Protein AF-A0A1F5DIE1-F1 (afdb_monomer)

Radius of gyration: 14.16 Å; Cα contacts (8 Å, |Δi|>4): 203; chains: 1; bounding box: 45×29×33 Å

Mean predicted aligned error: 6.45 Å

Foldseek 3Di:
DWKQKDWFDDKDWDWDQDPVNPDIWIKMFTDDPPHTQEMETEDDDDDPQFFAADVRYTYHYDYPVCVVVVVVCVPPAPGWMWIADHVVSDIDIDRDPDTPDPPPPD

Nearest PDB structures (foldseek):
  3mbe-assembly2_F  TM=6.730E-01  e=2.014E+00  Mus musculus
  1f3j-assembly1_E  TM=6.667E-01  e=3.447E+00  Mus musculus
  5dmk-assembly2_D  TM=6.764E-01  e=4.123E+00  Mus musculus
  4h1l-assembly2_E  TM=6.732E-01  e=4.646E+00  Homo sapiens
  6tny-assembly1_A  TM=2.947E-01  e=3.884E+00  Homo sapiens

Sequence (106 aa):
MAGVTREIDQYLINYISYDDGKKIIPYILCFKSQKSVGKISFGELGGANKNMVVDEYLEIHHLISSFKDIVDILRNEKPLYLTVLPDRHLGALTTTDEPIGEEEIS

pLDDT: mean 85.7, std 14.87, range [37.34, 98.06]

Structure (mmCIF, N/CA/C/O backbone):
data_AF-A0A1F5DIE1-F1
#
_entry.id   AF-A0A1F5DIE1-F1
#
loop_
_atom_site.group_PDB
_atom_site.id
_atom_site.type_symbol
_atom_site.label_atom_id
_atom_site.label_alt_id
_atom_site.label_comp_id
_atom_site.label_asym_id
_atom_site.label_entity_id
_atom_site.label_seq_id
_atom_site.pdbx_PDB_ins_code
_atom_site.Cartn_x
_atom_site.Cartn_y
_atom_site.Cartn_z
_atom_site.occupancy
_atom_site.B_iso_or_equiv
_atom_site.auth_seq_id
_atom_site.auth_comp_id
_atom_site.auth_asym_id
_atom_site.auth_atom_id
_atom_site.pdbx_PDB_model_num
ATOM 1 N N . MET A 1 1 ? -8.613 -17.492 -9.577 1.00 53.12 1 MET A N 1
ATOM 2 C CA . MET A 1 1 ? -8.608 -17.703 -8.111 1.00 53.12 1 MET A CA 1
ATOM 3 C C . MET A 1 1 ? -9.1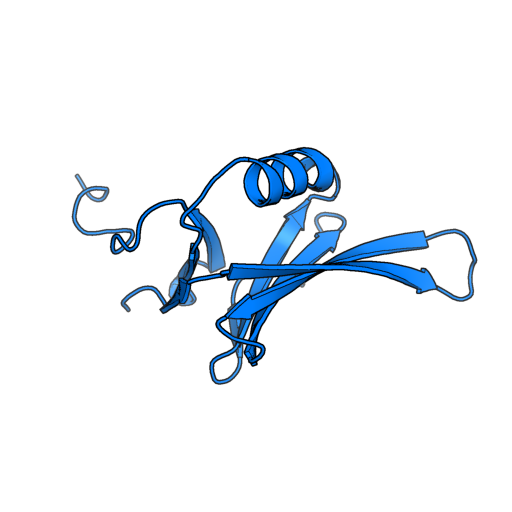65 -16.454 -7.434 1.00 53.12 1 MET A C 1
ATOM 5 O O . MET A 1 1 ? -9.184 -15.412 -8.078 1.00 53.12 1 MET A O 1
ATOM 9 N N . ALA A 1 2 ? -9.661 -16.549 -6.197 1.00 70.75 2 ALA A N 1
ATOM 10 C CA . ALA A 1 2 ? -10.166 -15.386 -5.459 1.00 70.75 2 ALA A CA 1
ATOM 11 C C . ALA A 1 2 ? -9.021 -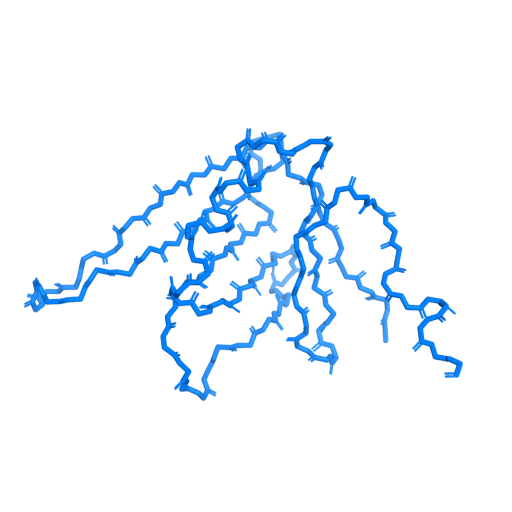14.421 -5.095 1.00 70.75 2 ALA A C 1
ATOM 13 O O . ALA A 1 2 ? -7.884 -14.858 -4.903 1.00 70.75 2 ALA A O 1
ATOM 14 N N . GLY A 1 3 ? -9.312 -13.120 -5.021 1.00 84.06 3 GLY A N 1
ATOM 15 C CA . GLY A 1 3 ? -8.355 -12.126 -4.533 1.00 84.06 3 GLY A CA 1
ATOM 16 C C . GLY A 1 3 ? -7.972 -12.365 -3.077 1.00 84.06 3 GLY A C 1
ATOM 17 O O . GLY A 1 3 ? -8.740 -12.934 -2.303 1.00 84.06 3 GLY A O 1
ATOM 18 N N . VAL A 1 4 ? -6.764 -11.941 -2.709 1.00 91.56 4 VAL A N 1
ATOM 19 C CA . VAL A 1 4 ? -6.319 -11.928 -1.314 1.00 91.56 4 VAL A CA 1
ATOM 20 C C . VAL A 1 4 ? -6.455 -10.506 -0.801 1.00 91.56 4 VAL A C 1
ATOM 22 O O . VAL A 1 4 ? -5.822 -9.603 -1.348 1.00 91.56 4 VAL A O 1
ATOM 25 N N . THR A 1 5 ? -7.248 -10.331 0.254 1.00 93.88 5 THR A N 1
ATOM 26 C CA . THR A 1 5 ? -7.547 -9.026 0.855 1.00 93.88 5 THR A CA 1
ATOM 27 C C . THR A 1 5 ? -7.091 -8.973 2.311 1.00 93.88 5 THR A C 1
ATOM 29 O O . THR A 1 5 ? -7.138 -9.974 3.038 1.00 93.88 5 THR A O 1
ATOM 32 N N . ARG A 1 6 ? -6.583 -7.814 2.739 1.00 94.94 6 ARG A N 1
ATOM 33 C CA . ARG A 1 6 ? -6.139 -7.534 4.110 1.00 94.94 6 ARG A CA 1
ATOM 34 C C . ARG A 1 6 ? -6.582 -6.140 4.524 1.00 94.94 6 ARG A C 1
ATOM 36 O O . ARG A 1 6 ? -6.212 -5.167 3.880 1.00 94.94 6 ARG A O 1
ATOM 43 N N . GLU A 1 7 ? -7.318 -6.037 5.623 1.00 96.50 7 GLU A N 1
ATOM 44 C CA . GLU A 1 7 ? -7.609 -4.742 6.244 1.00 96.50 7 GLU A CA 1
ATOM 45 C C . GLU A 1 7 ? -6.312 -4.075 6.739 1.00 96.50 7 GLU A C 1
ATOM 47 O O . GLU A 1 7 ? -5.376 -4.759 7.155 1.00 96.50 7 GLU A O 1
ATOM 52 N N . ILE A 1 8 ? -6.261 -2.744 6.721 1.00 96.56 8 ILE A N 1
ATOM 53 C CA . ILE A 1 8 ? -5.148 -1.925 7.205 1.00 96.56 8 ILE A CA 1
ATOM 54 C C . ILE A 1 8 ? -5.682 -0.873 8.182 1.00 96.56 8 ILE A C 1
ATOM 56 O O . ILE A 1 8 ? -6.507 -0.032 7.821 1.00 96.56 8 ILE A O 1
ATOM 60 N N . ASP A 1 9 ? -5.141 -0.840 9.400 1.00 96.38 9 ASP A N 1
ATOM 61 C CA . ASP A 1 9 ? -5.429 0.212 10.385 1.00 96.38 9 ASP A CA 1
ATOM 62 C C . ASP A 1 9 ? -4.249 1.170 10.604 1.00 96.38 9 ASP A C 1
ATOM 64 O O . ASP A 1 9 ? -4.457 2.318 11.007 1.00 96.38 9 ASP A O 1
ATOM 68 N N . GLN A 1 10 ? -3.030 0.760 10.250 1.00 97.12 10 GLN A N 1
ATOM 69 C CA . GLN A 1 10 ? -1.805 1.528 10.464 1.00 97.12 10 GLN A CA 1
ATOM 70 C C . GLN A 1 10 ? -0.869 1.440 9.254 1.00 97.12 10 GLN A C 1
ATOM 72 O O . GLN A 1 10 ? -0.861 0.454 8.517 1.00 97.12 10 GLN A O 1
ATOM 77 N N . TYR A 1 11 ? -0.041 2.465 9.049 1.00 97.62 11 TYR A N 1
ATOM 78 C CA . TYR A 1 11 ? 0.964 2.461 7.989 1.00 97.62 11 TYR A CA 1
ATOM 79 C C . TYR A 1 11 ? 2.219 3.247 8.377 1.00 97.62 11 TYR A C 1
ATOM 81 O O . TYR A 1 11 ? 2.170 4.150 9.211 1.00 97.62 11 TYR A O 1
ATOM 89 N N . LEU A 1 12 ? 3.343 2.916 7.738 1.00 97.31 12 LEU A N 1
ATOM 90 C CA . LEU A 1 12 ? 4.610 3.640 7.849 1.00 97.31 12 LEU A CA 1
ATOM 91 C C . LEU A 1 12 ? 5.082 4.060 6.461 1.00 97.31 12 LEU A C 1
ATOM 93 O O . LEU A 1 12 ? 5.210 3.218 5.577 1.00 97.31 12 LEU A O 1
ATOM 97 N N . ILE A 1 13 ? 5.365 5.350 6.284 1.00 96.81 13 ILE A N 1
ATOM 98 C CA . ILE A 1 13 ? 5.961 5.884 5.056 1.00 96.81 13 ILE A CA 1
ATOM 99 C C . ILE A 1 13 ? 7.476 5.910 5.237 1.00 96.81 13 ILE A C 1
ATOM 101 O O . ILE A 1 13 ? 7.982 6.606 6.114 1.00 96.81 13 ILE A O 1
ATOM 105 N N . ASN A 1 14 ? 8.189 5.182 4.386 1.00 94.94 14 ASN A N 1
ATOM 106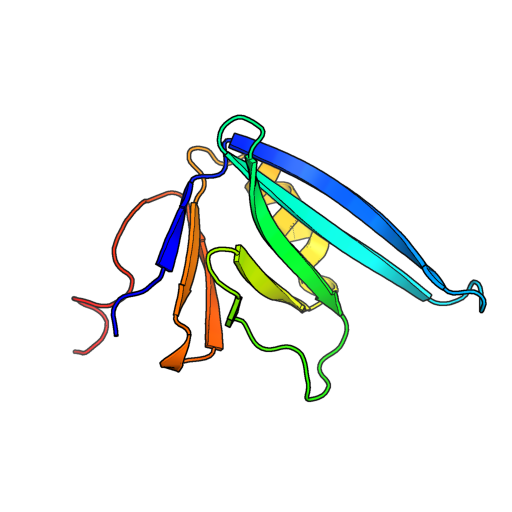 C CA . ASN A 1 14 ? 9.640 5.075 4.413 1.00 94.94 14 ASN A CA 1
ATOM 107 C C . ASN A 1 14 ? 10.251 5.590 3.111 1.00 94.94 14 ASN A C 1
ATOM 109 O O . ASN A 1 14 ? 9.628 5.534 2.054 1.00 94.94 14 ASN A O 1
ATOM 113 N N . TYR A 1 15 ? 11.504 6.033 3.194 1.00 91.06 15 TYR A N 1
ATOM 114 C CA . TYR A 1 15 ? 12.305 6.481 2.059 1.00 91.06 15 TYR A CA 1
ATOM 115 C C . TYR A 1 15 ? 13.635 5.730 2.074 1.00 91.06 15 TYR A C 1
ATOM 117 O O . TYR A 1 15 ? 14.369 5.799 3.058 1.00 91.06 15 TYR A O 1
ATOM 125 N N . ILE A 1 16 ? 13.934 4.994 1.003 1.00 86.06 16 ILE A N 1
ATOM 126 C CA . ILE A 1 16 ? 15.238 4.347 0.815 1.00 86.06 16 ILE A CA 1
ATOM 127 C C . ILE A 1 16 ? 16.102 5.273 -0.025 1.00 86.06 16 ILE A C 1
ATOM 129 O O . ILE A 1 16 ? 15.754 5.559 -1.171 1.00 86.06 16 ILE A O 1
ATOM 133 N N . SER A 1 17 ? 17.228 5.700 0.536 1.00 83.38 17 SER A N 1
ATOM 134 C CA . SER A 1 17 ? 18.299 6.375 -0.195 1.00 83.38 17 SER A CA 1
ATOM 135 C C . SER A 1 17 ? 19.329 5.339 -0.630 1.00 83.38 17 SER A C 1
ATOM 137 O O . SER A 1 17 ? 19.801 4.566 0.203 1.00 83.38 17 SER A O 1
ATOM 139 N N . TYR A 1 18 ? 19.677 5.315 -1.913 1.00 76.88 18 TYR A N 1
ATOM 140 C CA . TYR A 1 18 ? 20.771 4.483 -2.420 1.00 76.88 18 TYR A CA 1
ATOM 141 C C . TYR A 1 18 ? 22.106 5.243 -2.357 1.00 76.88 18 TYR A C 1
ATOM 143 O O . TYR A 1 18 ? 22.115 6.475 -2.367 1.00 76.88 18 TYR A O 1
ATOM 151 N N . ASP A 1 19 ? 23.228 4.513 -2.302 1.00 73.00 19 ASP A N 1
ATOM 152 C CA . ASP A 1 19 ? 24.594 5.048 -2.111 1.00 73.00 19 ASP A CA 1
ATOM 153 C C . ASP A 1 19 ? 25.018 6.110 -3.144 1.00 73.00 19 ASP A C 1
ATOM 155 O O . ASP A 1 19 ? 25.961 6.865 -2.914 1.00 73.00 19 ASP A O 1
ATOM 159 N N . ASP A 1 20 ? 24.317 6.214 -4.277 1.00 71.69 20 ASP A N 1
ATOM 160 C CA . ASP A 1 20 ? 24.555 7.254 -5.280 1.00 71.69 20 ASP A CA 1
ATOM 161 C C . ASP A 1 20 ? 23.990 8.635 -4.898 1.00 71.69 20 ASP A C 1
ATOM 163 O O . ASP A 1 20 ? 24.257 9.615 -5.599 1.00 71.69 20 ASP A O 1
ATOM 167 N N . GLY A 1 21 ? 23.206 8.724 -3.814 1.00 64.06 21 GLY A N 1
ATOM 168 C CA . GLY A 1 21 ? 22.558 9.943 -3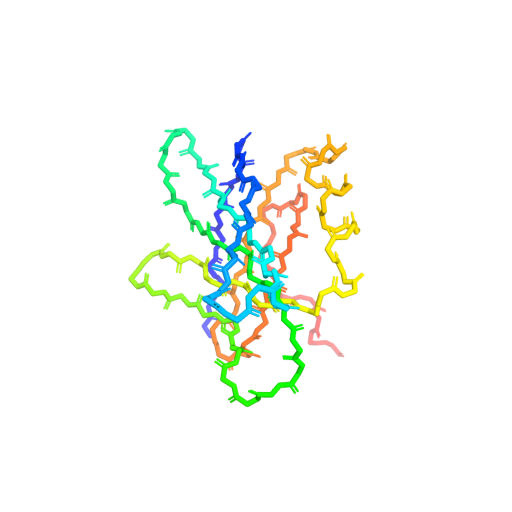.321 1.00 64.06 21 GLY A CA 1
ATOM 169 C C . GLY A 1 21 ? 21.550 10.569 -4.293 1.00 64.06 21 GLY A C 1
ATOM 170 O O . GLY A 1 21 ? 21.035 11.653 -4.027 1.00 64.06 21 GLY A O 1
ATOM 171 N N . LYS A 1 22 ? 21.276 9.919 -5.429 1.00 68.88 22 LYS A N 1
ATOM 172 C CA . LYS A 1 22 ? 20.482 10.463 -6.540 1.00 68.88 22 LYS A CA 1
ATOM 173 C C . LYS A 1 22 ? 19.106 9.832 -6.630 1.00 68.88 22 LYS A C 1
ATOM 175 O O . LYS A 1 22 ? 18.209 10.437 -7.214 1.00 68.88 22 LYS A O 1
ATOM 180 N N . LYS A 1 23 ? 18.926 8.644 -6.051 1.00 74.56 23 LYS A N 1
ATOM 181 C CA . LYS A 1 23 ? 17.645 7.943 -6.058 1.00 74.56 23 LYS A CA 1
ATOM 182 C C . LYS A 1 23 ? 17.124 7.744 -4.640 1.00 74.56 23 LYS A C 1
ATOM 184 O O . LYS A 1 23 ? 17.704 7.005 -3.848 1.00 74.56 23 LYS A O 1
ATOM 189 N N . ILE A 1 24 ? 15.999 8.395 -4.351 1.00 80.69 24 ILE A N 1
ATOM 190 C CA . ILE A 1 24 ? 15.199 8.151 -3.152 1.00 80.69 24 ILE A CA 1
ATOM 191 C C . ILE A 1 24 ? 13.911 7.470 -3.600 1.00 80.69 24 ILE A C 1
ATOM 193 O O . ILE A 1 24 ? 13.147 8.042 -4.376 1.00 80.69 24 ILE A O 1
ATOM 197 N N . ILE A 1 25 ? 13.681 6.247 -3.129 1.00 86.75 25 ILE A N 1
ATOM 198 C CA . ILE A 1 25 ? 12.482 5.476 -3.464 1.00 86.75 25 ILE A CA 1
ATOM 199 C C . ILE A 1 25 ? 11.600 5.369 -2.220 1.00 86.75 25 ILE A C 1
ATOM 201 O O . ILE A 1 25 ? 12.034 4.775 -1.226 1.00 86.75 25 ILE A O 1
ATOM 205 N N . PRO A 1 26 ? 10.377 5.928 -2.239 1.00 92.56 26 PRO A N 1
ATOM 206 C CA . PRO A 1 26 ? 9.449 5.725 -1.152 1.00 92.56 26 PRO A CA 1
ATOM 207 C C . PRO A 1 26 ? 8.830 4.330 -1.218 1.00 92.56 26 PRO A C 1
ATOM 209 O O . PRO A 1 26 ? 8.633 3.743 -2.285 1.00 92.56 26 PRO A O 1
ATOM 212 N N . TYR A 1 27 ? 8.469 3.817 -0.054 1.00 94.62 27 TYR A N 1
ATOM 213 C CA . TYR A 1 27 ? 7.565 2.687 0.081 1.00 94.62 27 TYR A CA 1
ATOM 214 C C . TYR A 1 27 ? 6.737 2.859 1.348 1.00 94.62 27 TYR A C 1
ATOM 216 O O . TYR A 1 27 ? 7.132 3.559 2.282 1.00 94.62 27 TYR A O 1
ATOM 224 N N . ILE A 1 28 ? 5.577 2.221 1.376 1.00 97.81 28 ILE A N 1
ATOM 225 C CA . ILE A 1 28 ? 4.654 2.278 2.501 1.00 97.81 28 ILE A CA 1
ATOM 226 C C . ILE A 1 28 ? 4.493 0.864 3.035 1.00 97.81 28 ILE A C 1
ATOM 228 O O . ILE A 1 28 ? 4.150 -0.035 2.276 1.00 97.81 28 ILE A O 1
ATOM 232 N N . LEU A 1 29 ? 4.761 0.661 4.322 1.00 97.69 29 LEU A N 1
ATOM 233 C CA . LEU A 1 29 ? 4.412 -0.575 5.021 1.00 97.69 29 LEU A CA 1
ATOM 234 C C . LEU A 1 29 ? 3.006 -0.438 5.589 1.00 97.69 29 LEU A C 1
ATOM 236 O O . LEU A 1 29 ? 2.685 0.591 6.182 1.00 97.69 29 LEU A O 1
ATOM 240 N N . CYS A 1 30 ? 2.194 -1.473 5.431 1.00 97.88 30 CYS A N 1
ATOM 241 C CA . CYS A 1 30 ? 0.805 -1.512 5.857 1.00 97.88 30 CYS A CA 1
ATOM 242 C C . CY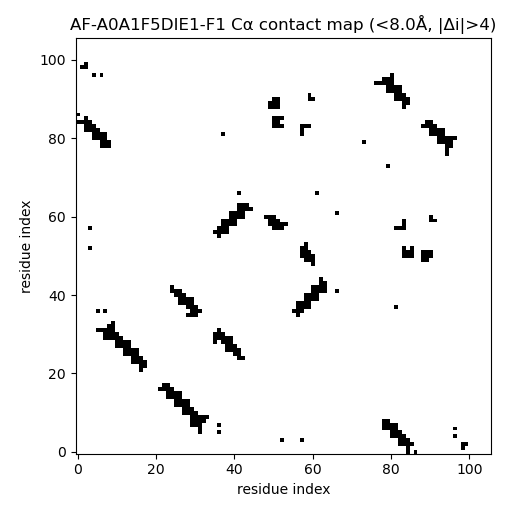S A 1 30 ? 0.625 -2.574 6.941 1.00 97.88 30 CYS A C 1
ATOM 244 O O . CYS A 1 30 ? 1.141 -3.688 6.821 1.00 97.88 30 CYS A O 1
ATOM 246 N N . PHE A 1 31 ? -0.126 -2.241 7.988 1.00 98.06 31 PHE A N 1
ATOM 247 C CA . PHE A 1 31 ? -0.290 -3.084 9.164 1.00 98.06 31 PHE A CA 1
ATOM 248 C C . PHE A 1 31 ? -1.761 -3.241 9.541 1.00 98.06 31 PHE A C 1
ATOM 250 O O . PHE A 1 31 ? -2.565 -2.323 9.365 1.00 98.06 31 PHE A O 1
ATO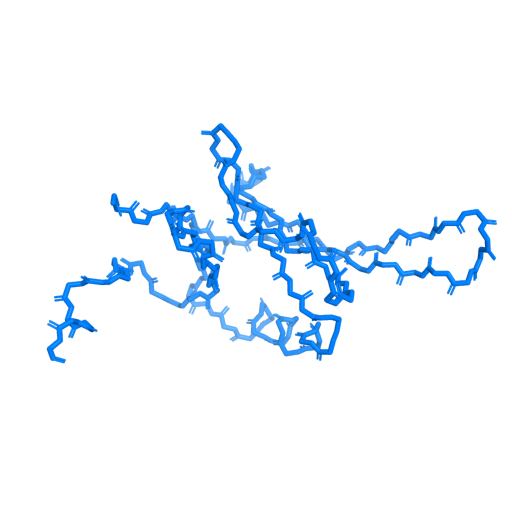M 257 N N . LYS A 1 32 ? -2.071 -4.403 10.117 1.00 96.94 32 LYS A N 1
ATOM 258 C CA . LYS A 1 32 ? -3.304 -4.665 10.855 1.00 96.94 32 LYS A CA 1
ATOM 259 C C . LYS A 1 32 ? -2.942 -5.058 12.273 1.00 96.94 32 LYS A C 1
ATOM 261 O O . LYS A 1 32 ? -2.265 -6.069 12.464 1.00 96.94 32 LYS A O 1
ATOM 266 N N . SER A 1 33 ? -3.388 -4.286 13.262 1.00 95.12 33 SER A N 1
ATOM 267 C CA . SER A 1 33 ? -3.161 -4.605 14.678 1.00 95.12 33 SER A CA 1
ATOM 268 C C . SER A 1 33 ? -1.683 -4.917 14.975 1.00 95.12 33 SER A C 1
ATOM 270 O O . SER A 1 33 ? -1.362 -5.947 15.566 1.00 95.12 33 SER A O 1
ATOM 272 N N . GLN A 1 34 ? -0.773 -4.046 14.520 1.00 91.62 34 GLN A N 1
ATOM 273 C CA . GLN A 1 34 ? 0.691 -4.178 14.638 1.00 91.62 34 GLN A CA 1
ATOM 274 C C . GLN A 1 34 ? 1.352 -5.305 13.813 1.00 91.62 34 GLN A C 1
ATOM 276 O O . GLN A 1 34 ? 2.582 -5.365 13.762 1.00 91.62 34 GLN A O 1
ATOM 281 N N . LYS A 1 35 ? 0.600 -6.182 13.129 1.00 96.06 35 LYS A N 1
ATOM 282 C CA . LYS A 1 35 ? 1.161 -7.170 12.189 1.00 96.06 35 LYS A CA 1
ATOM 283 C C . LYS A 1 35 ? 1.307 -6.533 10.811 1.00 96.06 35 LYS A C 1
ATOM 285 O O . LYS A 1 35 ? 0.345 -5.976 10.290 1.00 96.06 35 LYS A O 1
ATOM 290 N N . SER A 1 36 ? 2.488 -6.643 10.204 1.00 96.56 36 SER A N 1
ATOM 291 C CA . SER A 1 36 ? 2.694 -6.210 8.817 1.00 96.56 36 SER A CA 1
ATOM 292 C C . SER A 1 36 ? 1.911 -7.124 7.872 1.00 96.56 36 SER A C 1
ATOM 294 O O . SER A 1 36 ? 2.066 -8.345 7.934 1.00 96.56 36 SER A O 1
ATOM 296 N N . VAL A 1 37 ? 1.053 -6.546 7.032 1.00 97.19 37 VAL A N 1
ATOM 297 C CA . VAL A 1 37 ? 0.169 -7.284 6.108 1.00 97.19 37 VAL A CA 1
ATOM 298 C C . VAL A 1 37 ? 0.490 -7.024 4.639 1.00 97.19 37 VAL A C 1
ATOM 300 O O . VAL A 1 37 ? 0.069 -7.790 3.773 1.00 97.19 37 VAL A O 1
ATOM 303 N N . GLY A 1 38 ? 1.254 -5.974 4.347 1.00 97.12 38 GLY A N 1
ATOM 304 C CA . GLY A 1 38 ? 1.678 -5.693 2.987 1.00 97.12 38 GLY A CA 1
ATOM 305 C C . GLY A 1 38 ? 2.532 -4.444 2.850 1.00 97.12 38 GLY A C 1
ATOM 306 O O . GLY A 1 38 ? 2.819 -3.735 3.817 1.00 97.12 38 GLY A O 1
ATOM 307 N N . LYS A 1 39 ? 2.937 -4.181 1.612 1.00 96.31 39 LYS A N 1
ATOM 308 C CA . LYS A 1 39 ? 3.750 -3.036 1.217 1.00 96.31 39 LYS A CA 1
ATOM 309 C C . LYS A 1 39 ? 3.248 -2.464 -0.097 1.00 96.31 39 LYS A C 1
ATOM 311 O O . LYS A 1 39 ? 2.963 -3.209 -1.030 1.00 96.31 39 LYS A O 1
ATOM 316 N N . ILE A 1 40 ? 3.254 -1.139 -0.183 1.00 95.81 40 ILE A N 1
ATOM 317 C CA . ILE A 1 40 ? 3.094 -0.401 -1.432 1.00 95.81 40 ILE A CA 1
ATOM 318 C C . ILE A 1 40 ? 4.459 0.174 -1.812 1.00 95.81 40 ILE A C 1
ATOM 320 O O . ILE A 1 40 ? 4.995 1.044 -1.125 1.00 95.81 40 ILE A O 1
ATOM 324 N N . SER A 1 41 ? 5.048 -0.342 -2.883 1.00 93.56 41 SER A N 1
ATOM 325 C CA . SER A 1 41 ? 6.317 0.114 -3.440 1.00 93.56 41 SER A CA 1
ATOM 326 C C . SER A 1 41 ? 6.089 1.034 -4.630 1.00 93.56 41 SER A C 1
ATOM 328 O O . SER A 1 41 ? 5.211 0.799 -5.456 1.00 93.56 41 SER A O 1
ATOM 330 N N . PHE A 1 42 ? 6.919 2.067 -4.737 1.00 91.25 42 PHE A N 1
ATOM 331 C CA . PHE A 1 42 ? 6.833 3.056 -5.803 1.00 91.25 42 PHE A CA 1
ATOM 332 C C . PHE A 1 42 ? 8.067 2.982 -6.696 1.00 91.25 42 PHE A C 1
ATOM 334 O O . PHE A 1 42 ? 9.173 2.745 -6.218 1.00 91.25 42 PHE A O 1
ATOM 341 N N . GLY A 1 43 ? 7.906 3.190 -7.998 1.00 86.56 43 GLY A N 1
ATOM 342 C CA . GLY A 1 43 ? 9.037 3.185 -8.922 1.00 86.56 43 GLY A CA 1
ATOM 343 C C . GLY A 1 43 ? 8.662 3.576 -10.345 1.00 86.56 43 GLY A C 1
ATOM 344 O O . GLY A 1 43 ? 7.561 4.060 -10.607 1.00 86.56 43 GLY A O 1
ATOM 345 N N . GLU A 1 44 ? 9.604 3.371 -11.261 1.00 81.12 44 GLU A N 1
ATOM 346 C CA . GLU A 1 44 ? 9.397 3.525 -12.703 1.00 81.12 44 GLU A CA 1
ATOM 347 C C . GLU A 1 44 ? 8.893 2.211 -13.329 1.00 81.12 44 GLU A C 1
ATOM 349 O O . GLU A 1 44 ? 9.101 1.120 -12.784 1.00 81.12 44 GLU A O 1
ATOM 354 N N . LEU A 1 45 ? 8.228 2.305 -14.487 1.00 64.50 45 LEU A N 1
ATOM 355 C CA . LEU A 1 45 ? 7.795 1.141 -15.268 1.00 64.50 45 LEU A CA 1
ATOM 356 C C . LEU A 1 45 ? 9.015 0.444 -15.887 1.00 64.50 45 LEU A C 1
ATOM 358 O O . LEU A 1 45 ? 9.696 1.009 -16.737 1.00 64.50 45 LEU A O 1
ATOM 362 N N . GLY A 1 46 ? 9.279 -0.796 -15.468 1.00 55.81 46 GLY A N 1
ATOM 363 C CA . GLY A 1 46 ? 10.444 -1.554 -15.925 1.00 55.81 46 GLY A CA 1
ATOM 364 C C . GLY A 1 46 ? 10.481 -2.993 -15.408 1.00 55.81 46 GLY A C 1
ATOM 365 O O . GLY A 1 46 ? 11.271 -3.330 -14.536 1.00 55.81 46 GLY A O 1
ATOM 366 N N . GLY A 1 47 ? 9.603 -3.847 -15.936 1.00 53.03 47 GLY A N 1
ATOM 367 C CA . GLY A 1 47 ? 9.821 -5.298 -16.072 1.00 53.03 47 GLY A CA 1
ATOM 368 C C . GLY A 1 47 ? 9.733 -6.228 -14.849 1.00 53.03 47 GLY A C 1
ATOM 369 O O . GLY A 1 47 ? 9.445 -7.402 -15.054 1.00 53.03 47 GLY A O 1
ATOM 370 N N . ALA A 1 48 ? 9.923 -5.770 -13.608 1.00 58.56 48 ALA A N 1
ATOM 371 C CA . ALA A 1 48 ? 9.961 -6.664 -12.430 1.00 5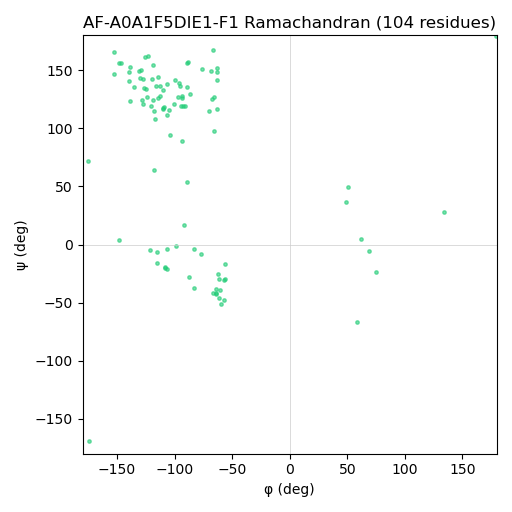8.56 48 ALA A CA 1
ATOM 372 C C . ALA A 1 48 ? 8.917 -6.361 -11.338 1.00 58.56 48 ALA A C 1
ATOM 374 O O . ALA A 1 48 ? 8.793 -7.105 -10.372 1.00 58.56 48 ALA A O 1
ATOM 375 N N . ASN A 1 49 ? 8.149 -5.287 -11.497 1.00 69.56 49 ASN A N 1
ATOM 376 C CA . ASN A 1 49 ? 7.216 -4.794 -10.489 1.00 69.56 49 ASN A CA 1
ATOM 377 C C . ASN A 1 49 ? 5.817 -5.367 -10.742 1.00 69.56 49 ASN A C 1
ATOM 379 O O . ASN A 1 49 ? 5.039 -4.790 -11.500 1.00 69.56 49 ASN A O 1
ATOM 383 N N . LYS A 1 50 ? 5.518 -6.531 -10.160 1.00 85.44 50 LYS A N 1
ATOM 384 C CA . LYS A 1 50 ? 4.211 -7.188 -10.277 1.00 85.44 50 LYS A CA 1
ATOM 385 C C . LYS A 1 50 ? 3.515 -7.192 -8.930 1.00 85.44 50 LYS A C 1
ATOM 387 O O . LYS A 1 50 ? 4.132 -7.540 -7.932 1.00 85.44 50 LYS A O 1
ATOM 392 N N . ASN A 1 51 ? 2.221 -6.879 -8.919 1.00 91.69 51 ASN A N 1
ATOM 393 C CA . ASN A 1 51 ? 1.427 -7.074 -7.713 1.00 91.69 51 ASN A CA 1
ATOM 394 C C . ASN A 1 51 ? 1.341 -8.573 -7.423 1.00 91.69 51 ASN A C 1
ATOM 396 O O . ASN A 1 51 ? 0.994 -9.363 -8.311 1.00 91.69 51 ASN A O 1
ATOM 400 N N . MET A 1 52 ? 1.703 -8.969 -6.209 1.00 93.06 52 MET A N 1
ATOM 401 C CA . MET A 1 52 ? 1.813 -10.376 -5.852 1.00 93.06 52 MET A CA 1
ATOM 402 C C . MET A 1 52 ? 1.578 -10.622 -4.366 1.00 93.06 52 MET A C 1
ATOM 404 O O . MET A 1 52 ? 1.576 -9.705 -3.547 1.00 93.06 52 MET A O 1
ATOM 408 N N . VAL A 1 53 ? 1.367 -11.893 -4.042 1.00 93.88 53 VAL A N 1
ATOM 409 C CA . VAL A 1 53 ? 1.273 -12.384 -2.670 1.00 93.88 53 VAL A CA 1
ATOM 410 C C . VAL A 1 53 ? 2.486 -13.269 -2.420 1.00 93.88 53 VAL A C 1
ATOM 412 O O . VAL A 1 53 ? 2.756 -14.174 -3.210 1.00 93.88 53 VAL A O 1
ATOM 415 N N . VAL A 1 54 ? 3.213 -12.998 -1.339 1.00 91.38 54 VAL A N 1
ATOM 416 C CA . VAL A 1 54 ? 4.356 -13.797 -0.880 1.00 91.38 54 VAL A CA 1
ATOM 417 C C . VAL A 1 54 ? 4.008 -14.362 0.493 1.00 91.38 54 VAL A C 1
ATOM 419 O O . VAL A 1 54 ? 3.921 -13.610 1.462 1.00 91.38 54 VAL A O 1
ATOM 422 N N . ASP A 1 55 ? 3.757 -15.672 0.552 1.00 87.31 55 ASP A N 1
ATOM 423 C CA . ASP A 1 55 ? 3.222 -16.437 1.693 1.00 87.31 55 ASP A CA 1
ATOM 424 C C . ASP A 1 55 ? 1.848 -15.951 2.199 1.00 87.31 55 ASP A C 1
ATOM 426 O O . ASP A 1 55 ? 0.845 -16.638 2.031 1.00 87.31 55 ASP A O 1
ATOM 430 N N . GLU A 1 56 ? 1.773 -14.748 2.768 1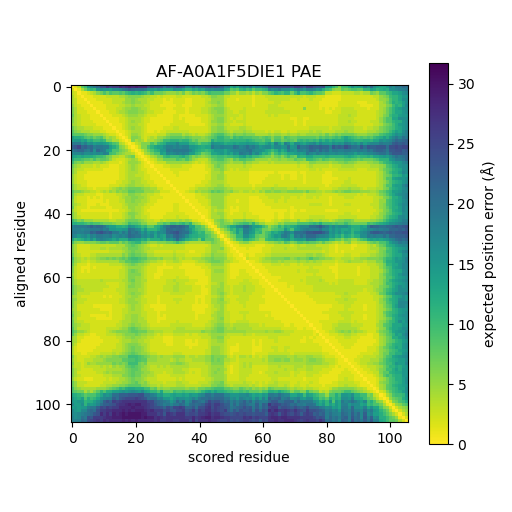.00 88.31 56 GLU A N 1
ATOM 431 C CA . GLU A 1 56 ? 0.536 -14.047 3.164 1.00 88.31 56 GLU A CA 1
ATOM 432 C C . GLU A 1 56 ? 0.653 -12.517 3.046 1.00 88.31 56 GLU A C 1
ATOM 434 O O . GLU A 1 56 ? -0.251 -11.778 3.450 1.00 88.31 56 GLU A O 1
ATOM 439 N N . TYR A 1 57 ? 1.789 -12.047 2.538 1.00 94.81 57 TYR A N 1
ATOM 440 C CA . TYR A 1 57 ? 2.176 -10.654 2.469 1.00 94.81 57 TYR A CA 1
ATOM 441 C C . TYR A 1 57 ? 1.848 -10.087 1.093 1.00 94.81 57 TYR A C 1
ATOM 443 O O . TYR A 1 57 ? 2.248 -10.654 0.075 1.00 94.81 57 TYR A O 1
ATOM 451 N N . LEU A 1 58 ? 1.116 -8.977 1.055 1.00 95.75 58 LEU A N 1
ATOM 452 C CA . LEU A 1 58 ? 0.695 -8.352 -0.196 1.00 95.75 58 LEU A CA 1
ATOM 453 C C . LEU A 1 58 ? 1.739 -7.327 -0.636 1.00 95.75 58 LEU A C 1
ATOM 455 O O . LEU A 1 58 ? 1.986 -6.343 0.062 1.00 95.75 58 LEU A O 1
ATOM 459 N N . GLU A 1 59 ? 2.326 -7.529 -1.810 1.00 94.38 59 GLU A N 1
ATOM 460 C CA . GLU A 1 59 ? 3.198 -6.547 -2.447 1.00 94.38 59 GLU A CA 1
ATOM 461 C C . GLU A 1 59 ? 2.454 -5.876 -3.596 1.00 94.38 59 GLU A C 1
ATOM 463 O O . GLU A 1 59 ? 2.083 -6.525 -4.576 1.00 94.38 59 GLU A O 1
ATOM 468 N N . ILE A 1 60 ? 2.230 -4.569 -3.465 1.00 93.75 60 ILE A N 1
ATOM 469 C CA . ILE A 1 60 ? 1.657 -3.730 -4.513 1.00 93.75 60 ILE A CA 1
ATOM 470 C C . ILE A 1 60 ? 2.737 -2.795 -5.042 1.00 93.75 60 ILE A C 1
ATOM 472 O O . ILE A 1 60 ? 3.445 -2.145 -4.275 1.00 93.75 60 ILE A O 1
ATOM 476 N N . HIS A 1 61 ? 2.842 -2.695 -6.359 1.00 92.69 61 HIS A N 1
ATOM 477 C CA . HIS A 1 61 ? 3.749 -1.794 -7.043 1.00 92.69 61 HIS A CA 1
ATOM 478 C C . HIS A 1 61 ? 2.964 -0.734 -7.814 1.00 92.69 61 HIS A C 1
ATOM 480 O O . HI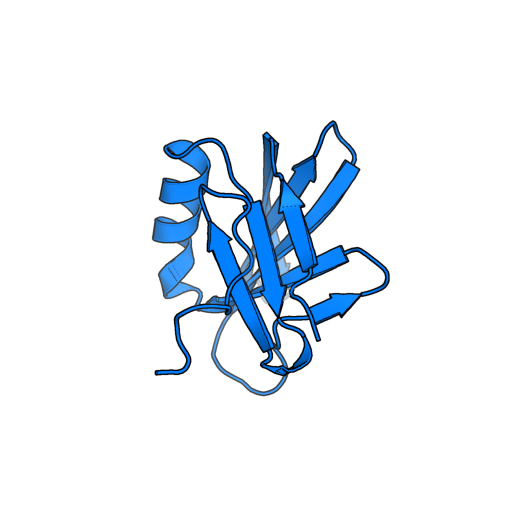S A 1 61 ? 2.133 -1.054 -8.662 1.00 92.69 61 HIS A O 1
ATOM 486 N N . HIS A 1 62 ? 3.279 0.532 -7.558 1.00 91.25 62 HIS A N 1
ATOM 487 C CA . HIS A 1 62 ? 2.708 1.680 -8.253 1.00 91.25 62 HIS A CA 1
ATOM 488 C C . HIS A 1 62 ? 3.781 2.552 -8.898 1.00 91.25 62 HIS A C 1
ATOM 490 O O . HIS A 1 62 ? 4.966 2.525 -8.549 1.00 91.25 62 HIS A O 1
ATOM 496 N N . LEU A 1 63 ? 3.332 3.378 -9.841 1.00 90.00 63 LEU A N 1
ATOM 497 C CA . LEU A 1 63 ? 4.129 4.481 -10.347 1.00 90.00 63 LEU A CA 1
ATOM 498 C C . LEU A 1 63 ? 4.412 5.481 -9.230 1.00 90.00 63 LEU A C 1
ATOM 500 O O . LEU A 1 63 ? 3.529 5.806 -8.436 1.00 90.00 63 LEU A O 1
ATOM 504 N N . ILE A 1 64 ? 5.625 6.032 -9.216 1.00 89.94 64 ILE A N 1
ATOM 505 C CA . ILE A 1 64 ? 5.997 7.096 -8.274 1.00 89.94 64 ILE A CA 1
ATOM 506 C C . ILE A 1 64 ? 5.063 8.314 -8.352 1.00 89.94 64 ILE A C 1
ATOM 508 O O . ILE A 1 64 ? 4.811 8.958 -7.337 1.00 89.94 64 ILE A O 1
ATOM 512 N N . SER A 1 65 ? 4.484 8.592 -9.525 1.00 91.19 65 SER A N 1
ATOM 513 C CA . SER A 1 65 ? 3.503 9.666 -9.717 1.00 91.19 65 SER A CA 1
ATOM 514 C C . SER A 1 65 ? 2.226 9.480 -8.893 1.00 91.19 65 SER A C 1
ATOM 516 O O . SER A 1 65 ? 1.599 10.471 -8.541 1.00 91.19 65 SER A O 1
ATOM 518 N N . SER A 1 66 ? 1.868 8.244 -8.533 1.00 92.06 66 SER A N 1
ATOM 519 C CA . SER A 1 66 ? 0.694 7.931 -7.706 1.00 92.06 66 SER A CA 1
ATOM 520 C C . SER A 1 66 ? 0.956 8.067 -6.202 1.00 92.06 66 SER A C 1
ATOM 522 O O . SER A 1 66 ? 0.041 7.879 -5.407 1.00 92.06 66 SER A O 1
ATOM 524 N N . PHE A 1 67 ? 2.189 8.368 -5.777 1.00 93.81 67 PHE A N 1
ATOM 525 C CA . PHE A 1 67 ? 2.555 8.391 -4.357 1.00 93.81 67 PHE A CA 1
ATOM 526 C C . PHE A 1 67 ? 1.698 9.352 -3.536 1.00 93.81 67 PHE A C 1
ATOM 528 O O . PHE A 1 67 ? 1.186 8.971 -2.484 1.00 93.81 67 PHE A O 1
ATOM 535 N N . LYS A 1 68 ? 1.520 10.584 -4.024 1.00 95.50 68 LYS A N 1
ATOM 536 C CA . LYS A 1 68 ? 0.732 11.594 -3.314 1.00 95.50 68 LYS A CA 1
ATOM 537 C C . LYS A 1 68 ? -0.719 11.140 -3.144 1.00 95.50 68 LYS A C 1
ATOM 539 O O . LYS A 1 68 ? -1.235 11.214 -2.035 1.00 95.50 68 LYS A O 1
ATOM 544 N N . ASP A 1 69 ? -1.328 10.629 -4.208 1.00 95.50 69 ASP A N 1
ATOM 545 C CA . ASP A 1 69 ? -2.727 10.197 -4.198 1.00 95.50 69 ASP A CA 1
ATOM 546 C C . ASP A 1 69 ? -2.936 9.024 -3.231 1.00 95.50 69 ASP A C 1
ATOM 548 O O . ASP A 1 69 ? -3.855 9.045 -2.417 1.00 95.50 69 ASP A O 1
ATOM 552 N N . ILE A 1 70 ? -2.025 8.042 -3.227 1.00 95.94 70 ILE A N 1
ATOM 553 C CA . ILE A 1 70 ? -2.085 6.911 -2.288 1.00 95.94 70 ILE A CA 1
ATOM 554 C C . ILE A 1 70 ? -1.929 7.379 -0.837 1.00 95.94 70 ILE A C 1
ATOM 556 O O . ILE A 1 70 ? -2.648 6.910 0.043 1.00 95.94 70 ILE A O 1
ATOM 560 N N . VAL A 1 71 ? -1.015 8.314 -0.563 1.00 96.75 71 VAL A N 1
ATOM 561 C CA . VAL A 1 71 ? -0.858 8.885 0.784 1.00 96.75 71 VAL A CA 1
ATOM 562 C C . VAL A 1 71 ? -2.109 9.652 1.215 1.00 96.75 71 VAL A C 1
ATOM 564 O O . VAL A 1 71 ? -2.496 9.567 2.382 1.00 96.75 71 VAL A O 1
ATOM 567 N N . ASP A 1 72 ? -2.752 10.378 0.303 1.00 97.19 72 ASP A N 1
ATOM 568 C CA . ASP A 1 72 ? -3.982 11.108 0.602 1.00 97.19 72 ASP A CA 1
ATOM 569 C C . ASP A 1 72 ? -5.143 10.151 0.912 1.00 97.19 72 ASP A C 1
ATOM 571 O O . ASP A 1 72 ? -5.839 10.371 1.905 1.00 97.19 72 ASP A O 1
ATOM 575 N N . ILE A 1 73 ? -5.295 9.050 0.167 1.00 95.94 73 ILE A N 1
ATOM 576 C CA . ILE A 1 73 ? -6.271 7.988 0.478 1.00 95.94 73 ILE A CA 1
ATOM 577 C C . ILE A 1 73 ? -5.988 7.400 1.868 1.00 95.94 73 ILE A C 1
ATOM 579 O O . ILE A 1 73 ? -6.865 7.386 2.730 1.00 95.94 73 ILE A O 1
ATOM 583 N N . LEU A 1 74 ? -4.739 7.002 2.145 1.00 95.81 74 LEU A N 1
ATOM 584 C CA . LEU A 1 74 ? -4.338 6.411 3.434 1.00 95.81 74 LEU A CA 1
ATOM 585 C C . LEU A 1 74 ? -4.637 7.310 4.647 1.00 95.81 74 LEU A C 1
ATOM 587 O O . LEU A 1 74 ? -4.847 6.808 5.758 1.00 95.81 74 LEU A O 1
ATOM 591 N N . ARG A 1 75 ? -4.603 8.634 4.457 1.00 96.25 75 ARG A N 1
ATOM 592 C CA . ARG A 1 75 ? -4.857 9.636 5.502 1.00 96.25 75 ARG A CA 1
ATOM 593 C C . ARG A 1 75 ? -6.333 9.924 5.722 1.00 96.25 75 ARG A C 1
ATOM 595 O O . ARG A 1 75 ? -6.710 10.173 6.864 1.00 96.25 75 ARG A O 1
ATOM 602 N N . ASN A 1 76 ? -7.125 9.947 4.654 1.00 97.00 76 ASN A N 1
ATOM 603 C CA . ASN A 1 76 ? -8.475 10.507 4.690 1.00 97.00 76 ASN A CA 1
ATOM 604 C C . ASN A 1 76 ? -9.581 9.452 4.606 1.00 97.00 76 ASN A C 1
ATOM 606 O O . ASN A 1 76 ? -10.706 9.735 5.008 1.00 97.00 76 ASN A O 1
ATOM 610 N N . GLU A 1 77 ? -9.281 8.246 4.127 1.00 95.19 77 GLU A N 1
ATOM 611 C CA . GLU A 1 77 ? -10.269 7.185 3.953 1.00 95.19 77 GLU A CA 1
ATOM 612 C C . GLU A 1 77 ? -10.104 6.087 5.007 1.00 95.19 77 GLU A C 1
ATOM 614 O O . GLU A 1 77 ? -8.987 5.690 5.356 1.00 95.19 77 GLU A O 1
ATOM 619 N N . LYS A 1 78 ? -11.235 5.614 5.546 1.00 92.12 78 LYS A N 1
ATOM 620 C CA . LYS A 1 78 ? -11.349 4.472 6.463 1.00 92.12 78 LYS A CA 1
ATOM 621 C C . LYS A 1 78 ? -12.740 3.824 6.314 1.00 92.12 78 LYS A C 1
ATOM 623 O O . LYS A 1 78 ? -13.706 4.569 6.146 1.00 92.12 78 LYS A O 1
ATOM 628 N N . PRO A 1 79 ? -12.876 2.492 6.469 1.00 95.00 79 PRO A N 1
ATOM 629 C CA . PRO A 1 79 ? -11.800 1.502 6.619 1.00 95.00 79 PRO A CA 1
ATOM 630 C C . PRO A 1 79 ? -10.963 1.373 5.335 1.00 95.00 79 PRO A C 1
ATOM 632 O O . PRO A 1 79 ? -11.326 1.939 4.311 1.00 95.00 79 PRO A O 1
ATOM 635 N N . LEU A 1 80 ? -9.809 0.704 5.403 1.00 96.00 80 LEU A N 1
ATOM 636 C CA . LEU A 1 80 ? -8.929 0.501 4.248 1.00 96.00 80 LEU A CA 1
ATOM 637 C C . LEU A 1 80 ? -8.536 -0.961 4.117 1.00 96.00 80 LEU A C 1
ATOM 639 O O . LEU A 1 80 ? -8.257 -1.619 5.118 1.00 96.00 80 LEU A O 1
ATOM 643 N N . TYR A 1 81 ? -8.442 -1.426 2.877 1.00 95.69 81 TYR A N 1
ATOM 644 C CA . TYR A 1 81 ? -8.086 -2.792 2.536 1.00 95.69 81 TYR A CA 1
ATOM 645 C C . TYR A 1 81 ? -7.075 -2.815 1.397 1.00 95.69 81 TYR A C 1
ATOM 647 O O . TYR A 1 81 ? -7.208 -2.103 0.403 1.00 95.69 81 TYR A O 1
ATOM 655 N N . LEU A 1 82 ? -6.057 -3.653 1.547 1.00 94.88 82 LEU A N 1
ATOM 656 C CA . LEU A 1 82 ? -5.113 -3.998 0.499 1.00 94.88 82 LEU A CA 1
ATOM 657 C C . LEU A 1 82 ? -5.600 -5.267 -0.182 1.00 94.88 82 LEU A C 1
ATOM 659 O O . LEU A 1 82 ? -5.796 -6.274 0.496 1.00 94.88 82 LEU A O 1
ATOM 663 N N . THR A 1 83 ? -5.743 -5.236 -1.501 1.00 93.62 83 THR A N 1
ATOM 664 C CA . THR A 1 83 ? -6.195 -6.392 -2.279 1.00 93.62 83 THR A CA 1
ATOM 665 C C . THR A 1 83 ? -5.211 -6.691 -3.395 1.00 93.62 83 THR A C 1
ATOM 667 O O . THR A 1 83 ? -4.789 -5.788 -4.115 1.00 93.62 83 THR A O 1
ATOM 670 N N . VAL A 1 84 ? -4.861 -7.965 -3.565 1.00 92.88 84 VAL A N 1
ATOM 671 C CA . VAL A 1 84 ? -4.079 -8.449 -4.707 1.00 92.88 84 VAL A CA 1
ATOM 672 C C . VAL A 1 84 ? -4.832 -9.575 -5.404 1.00 92.88 84 VAL A C 1
ATOM 674 O O . VAL A 1 84 ? -5.303 -10.513 -4.764 1.00 92.88 84 VAL A O 1
ATOM 677 N N . LEU A 1 85 ? -4.900 -9.495 -6.734 1.00 90.94 85 LEU A N 1
ATOM 678 C CA . LEU A 1 85 ? -5.321 -10.573 -7.628 1.00 90.94 85 LEU A CA 1
ATOM 679 C C . LEU A 1 85 ? -4.062 -11.157 -8.292 1.00 90.94 85 LEU A C 1
ATOM 681 O O . LEU A 1 85 ? -3.617 -10.618 -9.313 1.00 90.94 85 LEU A O 1
ATOM 685 N N . PRO A 1 86 ? -3.465 -12.235 -7.742 1.00 85.25 86 PRO A N 1
ATOM 686 C CA . PRO A 1 86 ? -2.157 -12.722 -8.184 1.00 85.25 86 PRO A CA 1
ATOM 687 C C . PRO A 1 86 ? -2.148 -13.140 -9.657 1.00 85.25 86 PRO A C 1
ATOM 689 O O . PRO A 1 86 ? -1.207 -12.812 -10.375 1.00 85.25 86 PRO A O 1
ATOM 692 N N . ASP A 1 87 ? -3.232 -13.774 -10.118 1.00 86.69 87 ASP A N 1
ATOM 693 C CA . ASP A 1 87 ? -3.398 -14.258 -11.497 1.00 86.69 87 ASP A CA 1
ATOM 694 C C . ASP A 1 87 ? -3.342 -13.128 -12.536 1.00 86.69 87 ASP A C 1
ATOM 696 O O . ASP A 1 87 ? -2.941 -13.340 -13.679 1.00 86.69 87 ASP A O 1
ATOM 700 N N . ARG A 1 88 ? -3.769 -11.919 -12.147 1.00 86.12 88 ARG A N 1
ATOM 701 C CA . ARG A 1 88 ? -3.839 -10.743 -13.028 1.00 86.12 88 ARG A CA 1
ATOM 702 C C . ARG A 1 88 ? -2.745 -9.719 -12.737 1.00 86.12 88 ARG A C 1
ATOM 704 O O . ARG A 1 88 ? -2.662 -8.715 -13.435 1.00 86.12 88 ARG A O 1
ATOM 711 N N . HIS A 1 89 ? -1.934 -9.949 -11.704 1.00 88.31 89 HIS A N 1
ATOM 712 C CA . HIS A 1 89 ? -1.004 -8.963 -11.155 1.00 88.31 89 HIS A CA 1
ATOM 713 C C . HIS A 1 89 ? -1.670 -7.604 -10.890 1.00 88.31 89 HIS A C 1
ATOM 715 O O . HIS A 1 89 ? -1.051 -6.556 -11.078 1.00 88.31 89 HIS A O 1
ATOM 721 N N . LEU A 1 90 ? -2.931 -7.610 -10.445 1.00 89.19 90 LEU A N 1
ATOM 722 C CA . LEU A 1 90 ? -3.654 -6.397 -10.061 1.00 89.19 90 LEU A CA 1
ATOM 723 C C . LEU A 1 90 ? -3.551 -6.193 -8.554 1.00 89.19 90 LEU A C 1
ATOM 725 O O . LEU A 1 90 ? -3.645 -7.149 -7.785 1.00 89.19 90 LEU A O 1
ATOM 729 N N . GLY A 1 91 ? -3.353 -4.942 -8.158 1.00 90.50 91 GLY A N 1
ATOM 730 C CA . GLY A 1 91 ? -3.322 -4.496 -6.776 1.00 90.50 91 GLY A CA 1
ATOM 731 C C . GLY A 1 91 ? -4.295 -3.337 -6.609 1.00 90.50 91 GLY A C 1
ATOM 732 O O . GLY A 1 91 ? -4.422 -2.512 -7.514 1.00 90.50 91 GLY A O 1
ATOM 733 N N . ALA A 1 92 ? -4.985 -3.290 -5.477 1.00 90.94 92 ALA A N 1
ATOM 734 C CA . ALA A 1 92 ? -5.930 -2.235 -5.153 1.00 90.94 92 ALA A CA 1
ATOM 735 C C . ALA A 1 92 ? -5.818 -1.825 -3.680 1.00 90.94 92 ALA A C 1
ATOM 737 O O . ALA A 1 92 ? -5.513 -2.647 -2.812 1.00 90.94 92 ALA A O 1
ATOM 738 N N . LEU A 1 93 ? -6.096 -0.547 -3.427 1.00 92.62 93 LEU A N 1
ATOM 739 C CA . LEU A 1 93 ? -6.404 -0.001 -2.112 1.00 92.62 93 LEU A CA 1
ATOM 740 C C . LEU A 1 93 ? -7.890 0.371 -2.135 1.00 92.62 93 LEU A C 1
ATOM 742 O O . LEU A 1 93 ? -8.291 1.188 -2.960 1.00 92.62 93 LEU A O 1
ATOM 746 N N . THR A 1 94 ? -8.699 -0.263 -1.293 1.00 90.69 94 THR A N 1
ATOM 747 C CA . THR A 1 94 ? -10.164 -0.115 -1.295 1.00 90.69 94 THR A CA 1
ATOM 748 C C . THR A 1 94 ? -10.680 0.282 0.082 1.00 90.69 94 THR A C 1
ATOM 750 O O . THR A 1 94 ? -9.993 0.108 1.089 1.00 90.69 94 THR A O 1
ATOM 753 N N . THR A 1 95 ? -11.904 0.807 0.135 1.00 90.25 95 THR A N 1
ATOM 754 C CA . THR A 1 95 ? -12.615 1.128 1.386 1.00 90.25 95 THR A CA 1
ATOM 755 C C . THR A 1 95 ? -13.626 0.064 1.800 1.00 90.25 95 THR A C 1
ATOM 757 O O . THR A 1 95 ? -14.255 0.178 2.850 1.00 90.25 95 THR A O 1
ATOM 760 N N . THR A 1 96 ? -13.764 -0.994 1.003 1.00 84.56 96 THR A N 1
ATOM 761 C CA . THR A 1 96 ? -14.661 -2.125 1.244 1.00 84.56 96 THR A CA 1
ATOM 762 C C . THR A 1 96 ? -13.907 -3.448 1.124 1.00 84.56 96 THR A C 1
ATOM 764 O O . THR A 1 96 ? -12.940 -3.564 0.362 1.00 84.56 96 THR A O 1
ATOM 767 N N . ASP A 1 97 ? -14.373 -4.440 1.884 1.00 78.31 97 ASP A N 1
ATOM 768 C CA . ASP A 1 97 ? -13.955 -5.845 1.798 1.00 78.31 97 ASP A CA 1
ATOM 769 C C . ASP A 1 97 ? -14.839 -6.593 0.789 1.00 78.31 97 ASP A C 1
ATOM 771 O O . ASP A 1 97 ? -15.517 -7.565 1.119 1.00 78.31 97 ASP A O 1
ATOM 775 N N . GLU A 1 98 ? -14.935 -6.066 -0.433 1.00 64.50 98 GLU A N 1
ATOM 776 C CA . GLU A 1 98 ? -15.688 -6.719 -1.503 1.00 64.50 98 GLU A CA 1
ATOM 777 C C . GLU A 1 98 ? -14.755 -7.566 -2.378 1.00 64.50 98 GLU A C 1
ATOM 779 O O . GLU A 1 98 ? -13.668 -7.110 -2.758 1.00 64.50 98 GLU A O 1
ATOM 784 N N . PRO A 1 99 ? -15.157 -8.798 -2.742 1.00 57.25 99 PRO A N 1
ATOM 785 C CA . PRO A 1 99 ? -14.413 -9.578 -3.710 1.00 57.25 99 PRO A CA 1
ATOM 786 C C . PRO A 1 99 ? -14.427 -8.853 -5.059 1.00 57.25 99 PRO A C 1
ATOM 788 O O . PRO A 1 99 ? -15.468 -8.697 -5.696 1.00 57.25 99 PRO A O 1
ATOM 791 N N . ILE A 1 100 ? -13.248 -8.439 -5.526 1.00 58.34 100 ILE A N 1
ATOM 792 C CA . ILE A 1 100 ? -13.083 -7.904 -6.878 1.00 58.34 100 ILE A CA 1
ATOM 793 C C . ILE A 1 100 ? -13.369 -9.046 -7.869 1.00 58.34 100 ILE A C 1
ATOM 795 O O . ILE A 1 100 ? -12.484 -9.866 -8.128 1.00 58.34 100 ILE A O 1
ATOM 799 N N . GLY A 1 101 ? -14.587 -9.112 -8.422 1.00 51.19 101 GLY A N 1
ATOM 800 C CA . GLY A 1 101 ? -14.849 -9.892 -9.636 1.00 51.19 101 GLY A CA 1
ATOM 801 C C . GLY A 1 101 ? -16.067 -10.816 -9.712 1.00 51.19 101 GLY A C 1
ATOM 802 O O . GLY A 1 101 ? -15.985 -11.759 -10.494 1.00 51.19 101 GLY A O 1
ATOM 803 N N . GLU A 1 102 ? -17.181 -10.578 -9.011 1.00 50.97 102 GLU A N 1
ATOM 804 C CA . GLU A 1 102 ? -18.439 -11.263 -9.388 1.00 50.97 102 GLU A CA 1
ATOM 805 C C . GLU A 1 102 ? -19.251 -10.513 -10.466 1.00 50.97 102 GLU A C 1
ATOM 807 O O . GLU A 1 102 ? -19.895 -11.170 -11.278 1.00 50.97 102 GLU A O 1
ATOM 812 N N . GLU A 1 103 ? -19.150 -9.180 -10.578 1.00 46.84 103 GLU A N 1
ATOM 813 C CA . GLU A 1 103 ? -19.995 -8.394 -11.508 1.00 46.84 103 GLU A CA 1
ATOM 814 C C . GLU A 1 103 ? -19.268 -7.673 -12.662 1.00 46.84 103 GLU A C 1
ATOM 816 O O . GLU A 1 103 ? -19.923 -7.174 -13.570 1.00 46.84 103 GLU A O 1
ATOM 821 N N . GLU A 1 104 ? -17.932 -7.658 -12.723 1.00 42.53 104 GLU A N 1
ATOM 822 C CA . GLU A 1 104 ? -17.205 -6.959 -13.811 1.00 42.53 104 GLU A CA 1
ATOM 823 C C . GLU A 1 104 ? -16.874 -7.843 -15.031 1.00 42.53 104 GLU A C 1
ATOM 825 O O . GLU A 1 104 ? -16.025 -7.506 -15.857 1.00 42.53 104 GLU A O 1
ATOM 830 N N . ILE A 1 105 ? -17.533 -8.998 -15.155 1.00 44.59 105 ILE A N 1
ATOM 831 C CA . ILE A 1 105 ? -17.473 -9.862 -16.342 1.00 44.59 105 ILE A CA 1
ATOM 832 C C . ILE A 1 105 ? -18.884 -9.951 -16.939 1.00 44.59 105 ILE A C 1
ATOM 834 O O . ILE A 1 105 ? -19.499 -11.016 -16.941 1.00 44.59 105 ILE A O 1
ATOM 838 N N . SER A 1 106 ? -19.415 -8.821 -17.410 1.00 37.34 106 SER A N 1
ATOM 839 C CA . SER A 1 106 ? -20.585 -8.789 -18.297 1.00 37.34 106 SER A CA 1
ATOM 840 C C . SER A 1 106 ? -20.221 -8.221 -19.657 1.00 37.34 106 SER A C 1
ATOM 842 O O . SER A 1 106 ? -19.314 -7.365 -19.734 1.00 37.34 106 SER A O 1
#

Solvent-accessible surface area (backbone atoms only — not comparable to full-atom values): 6356 Å² total; per-residue (Å²): 132,82,61,52,74,43,64,42,80,46,75,46,86,45,73,48,73,45,99,83,77,77,52,73,42,48,36,31,42,31,15,38,92,88,40,80,44,29,35,45,38,42,42,77,96,72,96,75,77,59,17,32,71,58,102,78,35,38,40,28,58,44,51,52,86,49,48,65,60,54,52,50,45,69,72,74,53,76,58,34,26,45,34,29,32,59,94,74,42,38,58,48,82,38,67,60,97,66,80,86,68,86,77,83,83,120

Secondary structure (DSSP, 8-state):
-PPEEEEESEEEEEEEEPTTSS-EEEEEEEEETTEEEEEEEEE-S-SS---EEETTEEEEEEEGGGHHHHHHHHHH--SEEEEEEGGGTEEEEESS---TTSSS--